Protein AF-A0A432EMH4-F1 (afdb_monomer_lite)

Foldseek 3Di:
DQWDWDQDPNWIWIKDWDDDPPDPDIDIWIWGQAFPPPGQGQNCFDDDDQWRAGNPPRFTARRRQQAGPPDRVGGTDIDDDDDVVVVVVVVVVVVVVVVVLCVLCVVLVHPDSVPDDPVSVDD

pLDDT: mean 93.36, std 5.55, range [63.69, 98.25]

Secondary structure (DSSP, 8-state):
---EEEEETTEEEEEEEEEPTT-SSEEEEEEESB-TTTT-BSTT-EEETTEEE-TTT--EEETTT-B-SS-TTSBPPEE---HHHHHHHHHHHHHHHHHHHHHHHHHTT-SSGGG--GGGG--

Structure (mmCIF, N/CA/C/O backbone):
data_AF-A0A432EMH4-F1
#
_entry.id   AF-A0A432EMH4-F1
#
loop_
_atom_site.group_PDB
_atom_site.id
_atom_site.type_symbol
_atom_site.label_atom_id
_atom_site.label_alt_id
_atom_site.label_comp_id
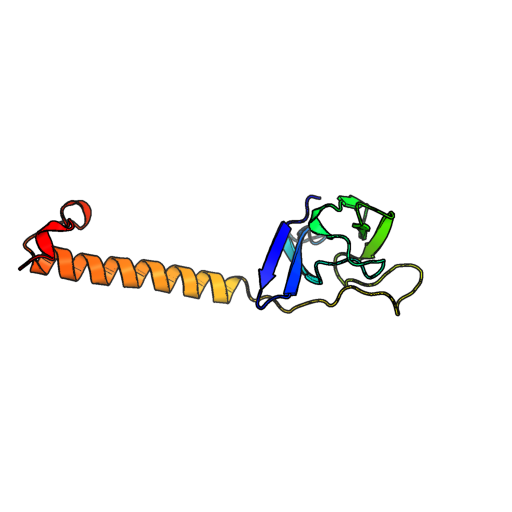_atom_site.label_asym_id
_atom_site.label_entity_id
_atom_site.label_seq_id
_atom_site.pdbx_PDB_ins_code
_atom_site.Cartn_x
_atom_site.Cartn_y
_atom_site.Cartn_z
_atom_site.occupancy
_atom_site.B_iso_or_equiv
_atom_site.auth_seq_id
_atom_site.auth_comp_id
_atom_site.auth_asym_id
_atom_site.auth_atom_id
_atom_site.pdbx_PDB_model_num
ATOM 1 N N . MET A 1 1 ? 17.281 -2.354 0.789 1.00 83.56 1 MET A N 1
ATOM 2 C CA . MET A 1 1 ? 15.891 -1.905 1.051 1.00 83.56 1 MET A CA 1
ATOM 3 C C . MET A 1 1 ? 14.950 -3.081 0.799 1.00 83.56 1 MET A C 1
ATOM 5 O O . MET A 1 1 ? 15.191 -3.797 -0.165 1.00 83.56 1 MET A O 1
ATOM 9 N N . LYS A 1 2 ? 13.943 -3.316 1.658 1.00 84.81 2 LYS A N 1
ATOM 10 C CA . LYS A 1 2 ? 12.968 -4.415 1.513 1.00 84.81 2 LYS A CA 1
ATOM 11 C C . LYS A 1 2 ? 11.616 -3.853 1.038 1.00 84.81 2 LYS A C 1
ATOM 13 O O . LYS A 1 2 ? 11.075 -3.010 1.754 1.00 84.81 2 LYS A O 1
ATOM 18 N N . PRO A 1 3 ? 11.086 -4.255 -0.130 1.00 94.06 3 PRO A N 1
ATOM 19 C CA . PRO A 1 3 ? 9.766 -3.818 -0.575 1.00 94.06 3 PRO A CA 1
ATOM 20 C C . PRO A 1 3 ? 8.647 -4.503 0.226 1.00 94.06 3 PRO A C 1
ATOM 22 O O . PRO A 1 3 ? 8.847 -5.572 0.803 1.00 94.06 3 PRO A O 1
ATOM 25 N N . ALA A 1 4 ? 7.470 -3.882 0.268 1.00 95.69 4 ALA A N 1
ATOM 26 C CA . ALA A 1 4 ? 6.261 -4.461 0.857 1.00 95.69 4 ALA A CA 1
ATOM 27 C C . ALA A 1 4 ? 5.148 -4.554 -0.192 1.00 95.69 4 ALA A C 1
ATOM 29 O O . ALA A 1 4 ? 5.076 -3.706 -1.079 1.00 95.69 4 ALA A O 1
ATOM 30 N N . CYS A 1 5 ? 4.272 -5.550 -0.081 1.00 95.62 5 CYS A N 1
ATOM 31 C CA . CYS A 1 5 ? 3.146 -5.736 -0.992 1.00 95.62 5 CYS A CA 1
ATOM 32 C C . CYS A 1 5 ? 1.810 -5.290 -0.393 1.00 95.62 5 CYS A C 1
ATOM 34 O O . CYS A 1 5 ? 1.613 -5.278 0.824 1.00 95.62 5 CYS A O 1
ATOM 36 N N . ALA A 1 6 ? 0.882 -4.939 -1.280 1.00 97.00 6 ALA A N 1
ATOM 37 C CA . ALA A 1 6 ? -0.534 -4.796 -0.975 1.00 97.00 6 ALA A CA 1
ATOM 38 C C . ALA A 1 6 ? -1.366 -5.162 -2.210 1.00 97.00 6 ALA A C 1
ATOM 40 O O . ALA A 1 6 ? -0.995 -4.805 -3.325 1.00 97.00 6 ALA A O 1
ATOM 41 N N . LEU A 1 7 ? -2.507 -5.822 -2.005 1.00 97.50 7 LEU A N 1
ATOM 42 C CA . LEU A 1 7 ? -3.505 -6.068 -3.046 1.00 97.50 7 LEU A CA 1
ATOM 43 C C . LEU A 1 7 ? -4.687 -5.127 -2.815 1.00 97.50 7 LEU A C 1
ATOM 45 O O . LEU A 1 7 ? -5.344 -5.199 -1.775 1.00 97.50 7 LEU A O 1
ATOM 49 N N . VAL A 1 8 ? -4.955 -4.233 -3.766 1.00 96.62 8 VAL A N 1
ATOM 50 C CA . VAL A 1 8 ? -6.042 -3.251 -3.664 1.00 96.62 8 VAL A CA 1
ATOM 51 C C . VAL A 1 8 ? -6.882 -3.315 -4.927 1.00 96.62 8 VAL A C 1
ATOM 53 O O . VAL A 1 8 ? -6.384 -3.019 -6.005 1.00 96.62 8 VAL A O 1
ATOM 56 N N . ALA A 1 9 ? -8.159 -3.683 -4.790 1.00 96.31 9 ALA A N 1
ATOM 57 C CA . ALA A 1 9 ? -9.090 -3.802 -5.918 1.00 96.31 9 ALA A CA 1
ATOM 58 C C . ALA A 1 9 ? -8.518 -4.633 -7.090 1.00 96.31 9 ALA A C 1
ATOM 60 O O . ALA A 1 9 ? -8.576 -4.207 -8.238 1.00 96.31 9 ALA A O 1
ATOM 61 N N . ASP A 1 10 ? -7.943 -5.799 -6.770 1.00 96.19 10 ASP A N 1
ATOM 62 C CA . ASP A 1 10 ? -7.292 -6.721 -7.720 1.00 96.19 10 ASP A CA 1
ATOM 63 C C . ASP A 1 10 ? -6.037 -6.157 -8.425 1.00 96.19 10 ASP A C 1
ATOM 65 O O . ASP A 1 10 ? -5.556 -6.688 -9.422 1.00 96.19 10 ASP A O 1
ATOM 69 N N . VAL A 1 11 ? -5.471 -5.070 -7.892 1.00 96.94 11 VAL A N 1
ATOM 70 C CA . VAL A 1 11 ? -4.204 -4.493 -8.346 1.00 96.94 11 VAL A CA 1
ATOM 71 C C . VAL A 1 11 ? -3.124 -4.769 -7.310 1.00 96.94 11 VAL A C 1
ATOM 73 O O . VAL A 1 11 ? -3.202 -4.296 -6.173 1.00 96.94 11 VAL A O 1
ATOM 76 N N . ASP A 1 12 ? -2.095 -5.510 -7.716 1.00 98.06 12 ASP A N 1
ATOM 77 C CA . ASP A 1 12 ? -0.878 -5.660 -6.924 1.00 98.06 12 ASP A CA 1
ATOM 78 C C . ASP A 1 12 ? -0.127 -4.328 -6.864 1.00 98.06 12 ASP A C 1
ATOM 80 O O . ASP A 1 12 ? 0.121 -3.681 -7.888 1.00 98.06 12 ASP A O 1
ATOM 84 N N . LEU A 1 13 ? 0.283 -3.941 -5.662 1.00 98.12 13 LEU A N 1
ATOM 85 C CA . LEU A 1 13 ? 1.089 -2.763 -5.380 1.00 98.12 13 LEU A CA 1
ATOM 86 C C . LEU A 1 13 ? 2.388 -3.182 -4.699 1.00 98.12 13 LEU A C 1
ATOM 88 O O . LEU A 1 13 ? 2.391 -4.053 -3.829 1.00 98.12 13 LEU A O 1
ATOM 92 N N . VAL A 1 14 ? 3.478 -2.506 -5.051 1.00 98.06 14 VAL A N 1
ATOM 93 C CA . VAL A 1 14 ? 4.740 -2.560 -4.313 1.00 98.06 14 VAL A CA 1
ATOM 94 C C . VAL A 1 14 ? 4.993 -1.210 -3.650 1.00 98.06 14 VAL A C 1
ATOM 96 O O . VAL A 1 14 ? 4.947 -0.152 -4.282 1.00 98.06 14 VAL A O 1
ATOM 99 N N . ILE A 1 15 ? 5.223 -1.252 -2.344 1.00 97.44 15 ILE A N 1
ATOM 100 C CA . ILE A 1 15 ? 5.419 -0.100 -1.474 1.00 97.44 15 ILE A CA 1
ATOM 101 C C . ILE A 1 15 ? 6.893 -0.041 -1.103 1.00 97.44 15 ILE A C 1
ATOM 103 O O . ILE A 1 15 ? 7.480 -1.018 -0.630 1.00 97.44 15 ILE A O 1
ATOM 107 N N . ILE A 1 16 ? 7.485 1.130 -1.308 1.00 96.00 16 ILE A N 1
ATOM 108 C CA . ILE A 1 16 ? 8.901 1.379 -1.083 1.00 96.00 16 ILE A CA 1
ATOM 109 C C . ILE A 1 16 ? 9.073 2.565 -0.154 1.00 96.00 16 ILE A C 1
ATOM 111 O O . ILE A 1 16 ? 8.644 3.673 -0.464 1.00 96.00 16 ILE A O 1
ATOM 115 N N . ARG A 1 17 ? 9.746 2.312 0.966 1.00 93.69 17 ARG A N 1
ATOM 116 C CA . ARG A 1 17 ? 10.207 3.314 1.924 1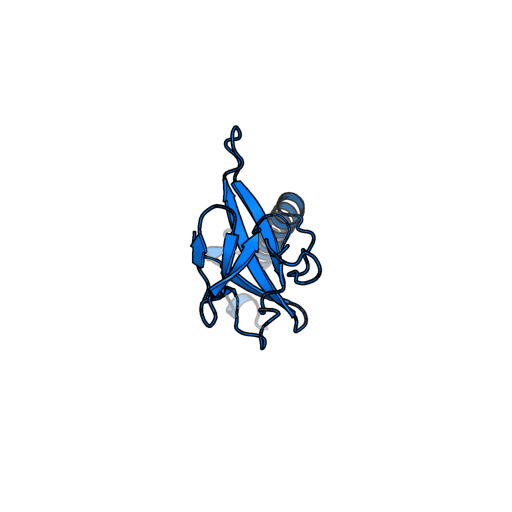.00 93.69 17 ARG A CA 1
ATOM 117 C C . ARG A 1 17 ? 11.657 3.673 1.628 1.00 93.69 17 ARG A C 1
ATOM 119 O O . ARG A 1 17 ? 12.481 2.774 1.445 1.00 93.69 17 ARG A O 1
ATOM 126 N N . TRP A 1 18 ? 11.964 4.963 1.557 1.00 91.94 18 TRP A N 1
ATOM 127 C CA . TRP A 1 18 ? 13.305 5.440 1.231 1.00 91.94 18 TRP A CA 1
ATOM 128 C C . TRP A 1 18 ? 13.625 6.776 1.917 1.00 91.94 18 TRP A C 1
ATOM 130 O O . TRP A 1 18 ? 12.745 7.625 2.060 1.00 91.94 18 TRP A O 1
ATOM 140 N N . PRO A 1 19 ? 14.883 6.997 2.336 1.00 88.25 19 PRO A N 1
ATOM 141 C CA . PRO A 1 19 ? 15.286 8.247 2.966 1.00 88.25 19 PRO A CA 1
ATOM 142 C C . PRO A 1 19 ? 15.420 9.355 1.919 1.00 88.25 19 PRO A C 1
ATOM 144 O O . PRO A 1 19 ? 16.077 9.176 0.889 1.00 88.25 19 PRO A O 1
ATOM 147 N N . ARG A 1 20 ? 14.858 10.537 2.182 1.00 82.38 20 ARG A N 1
ATOM 148 C CA . ARG A 1 20 ? 15.098 11.703 1.328 1.00 82.38 20 ARG A CA 1
ATOM 149 C C . ARG A 1 20 ? 16.370 12.418 1.760 1.00 82.38 20 ARG A C 1
ATOM 151 O O . ARG A 1 20 ? 16.504 12.859 2.893 1.00 82.38 20 ARG A O 1
ATOM 158 N N . LYS A 1 21 ? 17.325 12.549 0.836 1.00 78.25 21 LYS A N 1
ATOM 159 C CA . LYS A 1 21 ? 18.623 13.177 1.115 1.00 78.25 21 LYS A CA 1
ATOM 160 C C . LYS A 1 21 ? 18.433 14.603 1.655 1.00 78.25 21 LYS A C 1
ATOM 162 O O . LYS A 1 21 ? 17.832 15.436 0.980 1.00 78.25 21 LYS A O 1
ATOM 167 N N . GLY A 1 22 ? 18.984 14.868 2.840 1.00 78.69 22 GLY A N 1
ATOM 168 C CA . GLY A 1 22 ? 18.905 16.174 3.504 1.00 78.69 22 GLY A CA 1
ATOM 169 C C . GLY A 1 22 ? 17.603 16.431 4.270 1.00 78.69 22 GLY A C 1
ATOM 170 O O . GLY A 1 22 ? 17.328 17.582 4.594 1.00 78.69 22 GLY A O 1
ATOM 171 N N . GLN A 1 23 ? 16.800 15.396 4.530 1.00 74.56 23 GLN A N 1
ATOM 172 C CA . GLN A 1 23 ? 15.610 15.461 5.377 1.00 74.56 23 GLN A CA 1
ATOM 173 C C . GLN A 1 23 ? 15.589 14.262 6.331 1.00 74.56 23 GLN A C 1
ATOM 175 O O . GLN A 1 23 ? 15.986 13.164 5.944 1.00 74.56 23 GLN A O 1
ATOM 180 N N . ASP A 1 24 ? 15.099 14.473 7.552 1.00 77.31 24 ASP A N 1
ATOM 181 C CA . ASP A 1 24 ? 14.932 13.402 8.548 1.00 77.31 24 ASP A CA 1
ATOM 182 C C . ASP A 1 24 ? 13.698 12.523 8.261 1.00 77.31 24 ASP A C 1
ATOM 184 O O . ASP A 1 24 ? 13.525 11.460 8.853 1.00 77.31 24 ASP A O 1
ATOM 188 N N . GLU A 1 25 ? 12.837 12.950 7.332 1.00 79.81 25 GLU A N 1
ATOM 189 C CA . GLU A 1 25 ? 11.590 12.267 7.001 1.00 79.81 25 GLU A CA 1
ATOM 190 C C . GLU A 1 25 ? 11.769 11.205 5.906 1.00 79.81 25 GLU A C 1
ATOM 192 O O . GLU A 1 25 ? 12.301 11.449 4.815 1.00 79.81 25 GLU A O 1
ATOM 197 N N . GLU A 1 26 ? 11.252 10.010 6.188 1.00 86.44 26 GLU A N 1
ATOM 198 C CA . GLU A 1 26 ? 11.155 8.910 5.234 1.00 86.44 26 GLU A CA 1
ATOM 199 C C . GLU A 1 26 ? 10.077 9.198 4.178 1.00 86.44 26 GLU A C 1
ATOM 201 O O . GLU A 1 26 ? 8.969 9.633 4.487 1.00 86.44 26 GLU A O 1
ATOM 206 N N . GLN A 1 27 ? 10.388 8.930 2.911 1.00 91.38 27 GLN A N 1
ATOM 207 C CA . GLN A 1 27 ? 9.448 9.034 1.800 1.00 91.38 27 GLN A CA 1
ATOM 208 C C . GLN A 1 27 ? 8.903 7.662 1.423 1.00 91.38 27 GLN A C 1
ATOM 210 O O . GLN A 1 27 ? 9.568 6.635 1.579 1.00 91.38 27 GLN A O 1
ATOM 215 N N . VAL A 1 28 ? 7.691 7.657 0.868 1.00 94.81 28 VAL A N 1
ATOM 216 C CA . VAL A 1 28 ? 7.024 6.437 0.412 1.00 94.81 28 VAL A CA 1
ATOM 217 C C . VAL A 1 28 ? 6.644 6.560 -1.058 1.00 94.81 28 VAL A C 1
ATOM 219 O O . VAL A 1 28 ? 6.008 7.525 -1.486 1.00 94.81 28 VAL A O 1
ATOM 222 N N . SER A 1 29 ? 7.010 5.548 -1.834 1.00 96.31 29 SER A N 1
ATOM 223 C CA . SER A 1 29 ? 6.509 5.325 -3.186 1.00 96.31 29 SER A CA 1
ATOM 224 C C . SER A 1 29 ? 5.570 4.129 -3.194 1.00 96.31 29 SER A C 1
ATOM 226 O O . SER A 1 29 ? 5.868 3.099 -2.594 1.00 96.31 29 SER A O 1
ATOM 228 N N . VAL A 1 30 ? 4.459 4.254 -3.915 1.00 97.81 30 VAL A N 1
ATOM 229 C CA . VAL A 1 30 ? 3.552 3.144 -4.219 1.00 97.81 30 VAL A CA 1
ATOM 230 C C . VAL A 1 30 ? 3.564 2.961 -5.726 1.00 97.81 30 VAL A C 1
ATOM 232 O O . VAL A 1 30 ? 3.221 3.888 -6.463 1.00 97.81 30 VAL A O 1
ATOM 235 N N . LEU A 1 31 ? 4.006 1.796 -6.182 1.00 98.00 31 LEU A N 1
ATOM 236 C CA . LEU A 1 31 ? 4.151 1.461 -7.594 1.00 98.00 31 LEU A CA 1
ATOM 237 C C . LEU A 1 31 ? 3.314 0.224 -7.931 1.00 98.00 31 LEU A C 1
ATOM 239 O O . LEU A 1 31 ? 2.937 -0.538 -7.043 1.00 98.00 31 LEU A O 1
ATOM 243 N N . PHE A 1 32 ? 3.050 0.001 -9.215 1.00 97.81 32 PHE A N 1
ATOM 244 C CA . PHE A 1 32 ? 2.455 -1.246 -9.689 1.00 97.81 32 PHE A CA 1
ATOM 245 C C . PHE A 1 32 ? 3.349 -2.431 -9.307 1.00 97.81 32 PHE A C 1
ATOM 247 O O . PHE A 1 32 ? 4.551 -2.427 -9.573 1.00 97.81 32 PHE A O 1
ATOM 254 N N . GLY A 1 33 ? 2.757 -3.427 -8.654 1.00 97.50 33 GLY A N 1
ATOM 255 C CA . GLY A 1 33 ? 3.456 -4.507 -7.962 1.00 97.50 33 GLY A CA 1
ATOM 256 C C . GLY A 1 33 ? 3.924 -5.646 -8.858 1.00 97.50 33 GLY A C 1
ATOM 257 O O . GLY A 1 33 ? 4.550 -6.576 -8.361 1.00 97.50 33 GLY A O 1
ATOM 258 N N . ARG A 1 34 ? 3.660 -5.589 -10.168 1.00 96.44 34 ARG A N 1
ATOM 259 C CA . ARG A 1 34 ? 4.096 -6.610 -11.126 1.00 96.44 34 ARG A CA 1
ATOM 260 C C . ARG A 1 34 ? 5.079 -6.055 -12.142 1.00 96.44 34 ARG A C 1
ATOM 262 O O . ARG A 1 34 ? 4.876 -4.993 -12.726 1.00 96.44 34 ARG A O 1
ATOM 269 N N . CYS A 1 35 ? 6.135 -6.818 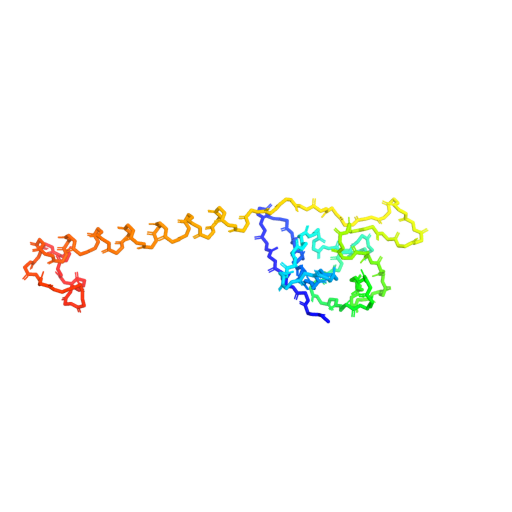-12.393 1.00 94.88 35 CYS A N 1
ATOM 270 C CA . CYS A 1 35 ? 7.132 -6.501 -13.399 1.00 94.88 35 CYS A CA 1
ATOM 271 C C . CYS A 1 35 ? 6.495 -6.457 -14.793 1.00 94.88 35 CYS A C 1
ATOM 273 O O . CYS A 1 35 ? 5.780 -7.383 -15.183 1.00 94.88 35 CYS A O 1
ATOM 275 N N . GLN A 1 36 ? 6.854 -5.457 -15.603 1.00 91.31 36 GLN A N 1
ATOM 276 C CA . GLN A 1 36 ? 6.435 -5.395 -17.013 1.00 91.31 36 GLN A CA 1
ATOM 277 C C . GLN A 1 36 ? 7.006 -6.557 -17.849 1.00 91.31 36 GLN A C 1
ATOM 279 O O . GLN A 1 36 ? 6.570 -6.817 -18.967 1.00 91.31 36 GLN A O 1
ATOM 284 N N . HIS A 1 37 ? 7.970 -7.302 -17.304 1.00 84.69 37 HIS A N 1
ATOM 285 C CA . HIS A 1 37 ? 8.501 -8.520 -17.894 1.00 84.69 37 HIS A CA 1
ATOM 286 C C . HIS A 1 37 ? 7.851 -9.763 -17.269 1.00 84.69 37 HIS A C 1
ATOM 288 O O . HIS A 1 37 ? 8.388 -10.360 -16.336 1.00 84.69 37 HIS A O 1
ATOM 294 N N . ARG A 1 38 ? 6.695 -10.162 -17.816 1.00 89.25 38 ARG A N 1
ATOM 295 C CA . ARG A 1 38 ? 5.942 -11.386 -17.456 1.00 89.25 38 ARG A CA 1
ATOM 296 C C . ARG A 1 38 ? 5.303 -11.404 -16.062 1.00 89.25 38 ARG A C 1
ATOM 298 O O . ARG A 1 38 ? 4.941 -12.469 -15.577 1.00 89.25 38 ARG A O 1
ATOM 305 N N . GLY A 1 39 ? 5.125 -10.246 -15.433 1.00 92.94 39 GLY A N 1
ATOM 306 C CA . GLY A 1 39 ? 4.237 -10.118 -14.279 1.00 92.94 39 GLY A CA 1
ATOM 307 C C . GLY A 1 39 ? 4.754 -10.714 -12.968 1.00 92.94 39 GLY A C 1
ATOM 308 O O . GLY A 1 39 ? 3.945 -10.948 -12.068 1.00 92.94 39 GLY A O 1
ATOM 309 N N . ALA A 1 40 ? 6.066 -10.957 -12.853 1.00 94.75 40 ALA A N 1
ATOM 310 C CA . ALA A 1 40 ? 6.695 -11.348 -11.590 1.00 94.75 40 ALA A CA 1
ATOM 311 C C . ALA A 1 40 ? 6.386 -10.314 -10.500 1.00 94.75 40 ALA A C 1
ATOM 313 O O . ALA A 1 40 ? 6.366 -9.114 -10.792 1.00 94.75 40 ALA A O 1
ATOM 314 N N . LEU A 1 41 ? 6.150 -10.769 -9.272 1.00 95.50 41 LEU A N 1
ATOM 315 C CA . LEU A 1 41 ? 5.890 -9.863 -8.165 1.00 95.50 41 LEU A CA 1
ATOM 316 C C . LEU A 1 41 ? 7.160 -9.062 -7.843 1.00 95.50 41 LEU A C 1
ATOM 318 O O . LEU A 1 41 ? 8.277 -9.580 -7.853 1.00 95.50 41 LEU A O 1
ATOM 322 N N . MET A 1 42 ? 6.995 -7.758 -7.649 1.00 96.44 42 MET A N 1
ATOM 323 C CA . MET A 1 42 ? 8.098 -6.838 -7.374 1.00 96.44 42 MET A CA 1
ATOM 324 C C . MET A 1 42 ? 8.443 -6.767 -5.881 1.00 96.44 42 MET A C 1
ATOM 326 O O . MET A 1 42 ? 9.480 -6.203 -5.536 1.00 96.44 42 MET A O 1
ATOM 330 N N . ASP A 1 43 ? 7.611 -7.333 -5.003 1.00 95.75 43 ASP A N 1
ATOM 331 C CA . ASP A 1 43 ? 7.911 -7.487 -3.575 1.00 95.75 43 ASP A CA 1
ATOM 332 C C . ASP A 1 43 ? 8.963 -8.572 -3.297 1.00 95.75 43 ASP A C 1
ATOM 334 O O . ASP A 1 43 ? 9.752 -8.414 -2.368 1.00 95.75 43 ASP A O 1
ATOM 338 N N . ASP A 1 44 ? 9.066 -9.572 -4.177 1.00 94.12 44 ASP A N 1
ATOM 339 C CA . ASP A 1 44 ? 10.177 -10.536 -4.257 1.00 94.12 44 ASP A CA 1
ATOM 340 C C . ASP A 1 44 ? 11.491 -9.908 -4.771 1.00 94.12 44 ASP A C 1
ATOM 342 O O . ASP A 1 44 ? 12.534 -10.563 -4.862 1.00 94.12 44 ASP A O 1
ATOM 346 N N . GLY A 1 45 ? 11.448 -8.638 -5.175 1.00 94.00 45 GLY A N 1
ATOM 347 C CA . GLY A 1 45 ? 12.602 -7.881 -5.630 1.00 94.00 45 GLY A CA 1
ATOM 348 C C . GLY A 1 45 ? 13.518 -7.397 -4.505 1.00 94.00 45 GLY A C 1
ATOM 349 O O . GLY A 1 45 ? 13.306 -7.630 -3.316 1.00 94.00 45 GLY A O 1
ATOM 350 N N . HIS A 1 46 ? 14.549 -6.651 -4.887 1.00 95.19 46 HIS A N 1
ATOM 351 C CA . HIS A 1 46 ? 15.437 -5.974 -3.942 1.00 95.19 46 HIS A CA 1
ATOM 352 C C . HIS A 1 46 ? 15.785 -4.569 -4.429 1.00 95.19 46 HIS A C 1
ATOM 354 O O . HIS A 1 46 ? 15.663 -4.263 -5.611 1.00 95.19 46 HIS A O 1
ATOM 360 N N . GLY A 1 47 ? 16.197 -3.695 -3.513 1.00 94.38 47 GLY A N 1
ATOM 361 C CA . GLY A 1 47 ? 16.714 -2.376 -3.882 1.00 94.38 47 GLY A CA 1
ATOM 362 C C . GLY A 1 47 ? 18.209 -2.414 -4.206 1.00 94.38 47 GLY A C 1
ATOM 363 O O . GLY A 1 47 ? 18.967 -2.986 -3.423 1.00 94.38 47 GLY A O 1
ATOM 364 N N . ASP A 1 48 ? 18.615 -1.751 -5.288 1.00 93.69 48 ASP A N 1
ATOM 365 C CA . ASP A 1 48 ? 20.008 -1.480 -5.663 1.00 93.69 48 ASP A CA 1
ATOM 366 C C . ASP A 1 48 ? 20.161 -0.008 -6.082 1.00 93.69 48 ASP A C 1
ATOM 368 O O . ASP A 1 48 ? 19.546 0.450 -7.048 1.00 93.69 48 ASP A O 1
ATOM 372 N N . GLY A 1 49 ? 20.943 0.763 -5.322 1.00 92.25 49 GLY A N 1
ATOM 373 C CA . GLY A 1 49 ? 21.054 2.212 -5.500 1.00 92.25 49 GLY A CA 1
ATOM 374 C C . GLY A 1 49 ? 19.690 2.911 -5.438 1.00 92.25 49 GLY A C 1
ATOM 375 O O . GLY A 1 49 ? 18.988 2.812 -4.432 1.00 92.25 49 GLY A O 1
ATOM 376 N N . ASP A 1 50 ? 19.327 3.605 -6.522 1.00 93.06 50 ASP A N 1
ATOM 377 C CA . ASP A 1 50 ? 18.033 4.286 -6.693 1.00 93.06 50 ASP A CA 1
ATOM 378 C C . ASP A 1 50 ? 16.940 3.396 -7.332 1.00 93.06 50 ASP A C 1
ATOM 380 O O . ASP A 1 50 ? 15.823 3.849 -7.595 1.00 93.06 50 ASP A O 1
ATOM 384 N N . ASN A 1 51 ? 17.231 2.109 -7.545 1.00 95.50 51 ASN A N 1
ATOM 385 C CA . ASN A 1 51 ? 16.374 1.191 -8.285 1.00 95.50 51 ASN A CA 1
ATOM 386 C C . ASN A 1 51 ? 15.757 0.099 -7.406 1.00 95.50 51 ASN A C 1
ATOM 388 O O . ASN A 1 51 ? 16.375 -0.427 -6.484 1.00 95.50 51 ASN A O 1
ATOM 392 N N . LEU A 1 52 ? 14.535 -0.287 -7.756 1.00 96.25 52 LEU A N 1
ATOM 393 C CA . LEU A 1 52 ? 13.901 -1.552 -7.426 1.00 96.25 52 LEU A CA 1
ATOM 394 C C . LEU A 1 52 ? 14.198 -2.562 -8.540 1.00 96.25 52 LEU A C 1
ATOM 396 O O . LEU A 1 52 ? 13.862 -2.337 -9.705 1.00 96.25 52 LEU A O 1
ATOM 400 N N . ILE A 1 53 ? 14.787 -3.689 -8.168 1.00 95.88 53 ILE A N 1
ATOM 401 C CA . ILE A 1 53 ? 15.200 -4.758 -9.068 1.00 95.88 53 ILE A CA 1
ATOM 402 C C . ILE A 1 53 ? 14.236 -5.935 -8.948 1.00 95.88 53 ILE A C 1
ATOM 404 O O . ILE A 1 53 ? 13.996 -6.450 -7.858 1.00 95.88 53 ILE A O 1
ATOM 408 N N . CYS A 1 54 ? 13.693 -6.387 -10.078 1.00 95.19 54 CYS A N 1
ATOM 409 C CA . CYS A 1 54 ? 12.844 -7.577 -10.141 1.00 95.19 54 CYS A CA 1
ATOM 410 C C . CYS A 1 54 ? 13.635 -8.838 -9.756 1.00 95.19 54 CYS A C 1
ATOM 412 O O . CYS A 1 54 ? 14.647 -9.142 -10.391 1.00 95.19 54 CYS A O 1
ATOM 414 N N . GLY A 1 55 ? 13.123 -9.617 -8.798 1.00 92.62 55 GLY A N 1
ATOM 415 C CA . GLY A 1 55 ? 13.785 -10.821 -8.279 1.00 92.62 55 GLY A CA 1
ATOM 416 C C . GLY A 1 55 ? 13.935 -11.980 -9.274 1.00 92.62 55 GLY A C 1
ATOM 417 O O . GLY A 1 55 ? 14.730 -12.881 -9.033 1.00 92.62 55 GLY A O 1
ATOM 418 N N . LEU A 1 56 ? 13.217 -11.962 -10.406 1.00 93.25 56 LEU A N 1
ATOM 419 C CA . LEU A 1 56 ? 13.247 -13.054 -11.390 1.00 93.25 56 LEU A CA 1
ATOM 420 C C . LEU A 1 56 ? 14.174 -12.788 -12.587 1.00 93.25 56 LEU A C 1
ATOM 422 O O . LEU A 1 56 ? 14.884 -13.682 -13.033 1.00 93.25 56 LEU A O 1
ATOM 426 N N . HIS A 1 57 ? 14.148 -11.572 -13.140 1.00 89.31 57 HIS A N 1
ATOM 427 C CA . HIS A 1 57 ? 14.837 -11.243 -14.400 1.00 89.31 57 HIS A CA 1
ATOM 428 C C . HIS A 1 57 ? 15.749 -10.013 -14.305 1.00 89.31 57 HIS A C 1
ATOM 430 O O . HIS A 1 57 ? 16.208 -9.516 -15.333 1.00 89.31 57 HIS A O 1
ATOM 436 N N . ASN A 1 58 ? 15.967 -9.485 -13.096 1.00 91.75 58 ASN A N 1
ATOM 437 C CA . ASN A 1 58 ? 16.890 -8.382 -12.825 1.00 91.75 58 ASN A CA 1
ATOM 438 C C . ASN A 1 58 ? 16.585 -7.070 -13.585 1.00 91.75 58 ASN A C 1
ATOM 440 O O . ASN A 1 58 ? 17.477 -6.268 -13.849 1.00 91.75 58 ASN A O 1
ATOM 444 N N . ARG A 1 59 ? 15.316 -6.859 -13.968 1.00 92.38 59 ARG A N 1
ATOM 445 C CA . ARG A 1 59 ? 14.816 -5.594 -14.537 1.00 92.38 59 ARG A CA 1
ATOM 446 C C . ARG A 1 59 ? 14.837 -4.511 -13.457 1.00 92.38 59 ARG A C 1
ATOM 448 O O . ARG A 1 59 ? 14.321 -4.737 -12.366 1.00 92.38 59 ARG A O 1
ATOM 455 N N . ASP A 1 60 ? 15.377 -3.353 -13.806 1.00 94.94 60 ASP A N 1
ATOM 456 C CA . ASP A 1 60 ? 15.526 -2.173 -12.962 1.00 94.94 60 ASP A CA 1
ATOM 457 C C . ASP A 1 60 ? 14.391 -1.157 -13.165 1.00 94.94 60 ASP A C 1
ATOM 459 O O . ASP A 1 60 ? 13.995 -0.875 -14.299 1.00 94.94 60 ASP A O 1
ATOM 463 N N . TYR A 1 61 ? 13.891 -0.588 -12.070 1.00 96.38 61 TYR A N 1
ATOM 464 C CA . TYR A 1 61 ? 12.947 0.532 -12.071 1.00 96.38 61 TYR A CA 1
ATOM 465 C C . TYR A 1 61 ? 13.330 1.524 -10.977 1.00 96.38 61 TYR A C 1
ATOM 467 O O . TYR A 1 61 ? 13.438 1.127 -9.823 1.00 96.38 61 TYR A O 1
ATOM 475 N N . ASP A 1 62 ? 13.471 2.806 -11.296 1.00 96.50 62 ASP A N 1
ATOM 476 C CA . ASP A 1 62 ? 13.714 3.843 -10.290 1.00 96.50 62 ASP A CA 1
ATOM 477 C C . ASP A 1 62 ? 12.575 3.834 -9.251 1.00 96.50 62 ASP A C 1
ATOM 479 O O . ASP A 1 62 ? 11.398 3.948 -9.605 1.00 96.50 62 ASP A O 1
ATOM 483 N N . TYR A 1 63 ? 12.885 3.680 -7.959 1.00 95.25 63 TYR A N 1
ATOM 484 C CA . TYR A 1 63 ? 11.838 3.499 -6.943 1.00 95.25 63 TYR A CA 1
ATOM 485 C C . TYR A 1 63 ? 11.038 4.779 -6.661 1.00 95.25 63 TYR A C 1
ATOM 487 O O . TYR A 1 63 ? 10.006 4.733 -5.988 1.00 95.25 63 TYR A O 1
ATOM 495 N N . ARG A 1 64 ? 11.492 5.946 -7.130 1.00 94.56 64 ARG A N 1
ATOM 496 C CA . ARG A 1 64 ? 10.813 7.235 -6.919 1.00 94.56 64 ARG A CA 1
ATOM 497 C C . ARG A 1 64 ? 9.742 7.461 -7.981 1.00 94.56 64 ARG A C 1
ATOM 499 O O . ARG A 1 64 ? 8.659 7.962 -7.675 1.00 94.56 64 ARG A O 1
ATOM 506 N N . THR A 1 65 ? 10.047 7.075 -9.215 1.00 95.44 65 THR A N 1
ATOM 507 C CA . THR A 1 65 ? 9.280 7.394 -10.424 1.00 95.44 65 THR A CA 1
ATOM 508 C C . THR A 1 65 ? 8.639 6.173 -11.082 1.00 95.44 65 THR A C 1
ATOM 510 O O . THR A 1 65 ? 7.677 6.329 -11.832 1.00 95.44 65 THR A O 1
ATOM 513 N N . GLY A 1 66 ? 9.155 4.972 -10.813 1.00 96.62 66 GLY A N 1
ATOM 514 C CA . GLY A 1 66 ? 8.785 3.722 -11.474 1.00 96.62 66 GLY A CA 1
ATOM 515 C C . GLY A 1 66 ? 9.376 3.561 -12.877 1.00 96.62 66 GLY A C 1
ATOM 516 O O . GLY A 1 66 ? 9.010 2.619 -13.575 1.00 96.62 66 GLY A O 1
ATOM 517 N N . VAL A 1 67 ? 10.248 4.470 -13.325 1.00 96.62 67 VAL A N 1
ATOM 518 C CA . VAL A 1 67 ? 10.776 4.497 -14.697 1.00 96.62 67 VAL A CA 1
ATOM 519 C C . VAL A 1 67 ? 12.006 3.609 -14.823 1.00 96.62 67 VAL A C 1
ATOM 521 O O . VAL A 1 67 ? 12.892 3.641 -13.976 1.00 96.62 67 VAL A O 1
ATOM 524 N N . ARG A 1 68 ? 12.085 2.831 -15.903 1.00 94.19 68 ARG A N 1
ATOM 525 C CA . ARG A 1 68 ? 13.263 2.021 -16.212 1.00 94.19 68 ARG A CA 1
ATOM 526 C C . ARG A 1 68 ? 14.401 2.857 -16.809 1.00 94.19 68 ARG A C 1
ATOM 528 O O . ARG A 1 68 ? 14.153 3.689 -17.682 1.00 94.19 68 ARG A O 1
ATOM 535 N N . SER A 1 69 ? 15.650 2.574 -16.424 1.00 88.31 69 SER A N 1
ATOM 536 C CA . SER A 1 69 ? 16.820 3.396 -16.792 1.00 88.31 69 SER A CA 1
ATOM 537 C C . SER A 1 69 ? 17.078 3.473 -18.300 1.00 88.31 69 SER A C 1
ATOM 539 O O . SER A 1 69 ? 17.433 4.526 -18.823 1.00 88.31 69 SER A O 1
ATOM 541 N N . TYR A 1 70 ? 16.893 2.361 -19.017 1.00 85.25 70 TYR A N 1
ATOM 542 C CA . TYR A 1 70 ? 17.264 2.244 -20.436 1.00 85.25 70 TYR A CA 1
ATOM 543 C C . TYR A 1 70 ? 16.092 2.394 -21.409 1.00 85.25 70 TYR A C 1
ATOM 545 O O . TYR A 1 70 ? 16.300 2.480 -22.616 1.00 85.25 70 TYR A O 1
ATOM 553 N N . ASN A 1 71 ? 14.858 2.377 -20.907 1.00 87.44 71 ASN A N 1
ATOM 554 C CA . ASN A 1 71 ? 13.664 2.472 -21.737 1.00 87.44 71 ASN A CA 1
ATOM 555 C C . ASN A 1 71 ? 12.526 3.121 -20.939 1.00 87.44 71 ASN A C 1
ATOM 557 O O . ASN A 1 71 ? 11.772 2.409 -20.276 1.00 87.44 71 ASN A O 1
ATOM 561 N N . PRO A 1 72 ? 12.354 4.451 -21.014 1.00 87.81 72 PRO A N 1
ATOM 562 C CA . PRO A 1 72 ? 11.341 5.157 -20.232 1.00 87.81 72 PRO A CA 1
ATOM 563 C C . PRO A 1 72 ? 9.886 4.756 -20.523 1.00 87.81 72 PRO A C 1
ATOM 565 O O . PRO A 1 72 ? 8.999 5.079 -19.721 1.00 87.81 72 PRO A O 1
ATOM 568 N N . ALA A 1 73 ? 9.641 4.081 -21.656 1.00 88.31 73 ALA A N 1
ATOM 569 C CA . ALA A 1 73 ? 8.342 3.508 -22.002 1.00 88.31 73 ALA A CA 1
ATOM 570 C C . ALA A 1 73 ? 7.994 2.287 -21.131 1.00 88.31 73 ALA A C 1
ATOM 572 O O . ALA A 1 73 ? 6.820 2.016 -20.896 1.00 88.31 73 ALA A O 1
ATOM 573 N N . GLU A 1 74 ? 8.997 1.582 -20.596 1.00 90.19 74 GLU A N 1
ATOM 574 C CA . GLU A 1 74 ? 8.807 0.556 -19.573 1.00 90.19 74 GLU A CA 1
ATOM 575 C C . GLU A 1 74 ? 8.794 1.214 -18.192 1.00 90.19 74 GLU A C 1
ATOM 577 O O . GLU A 1 74 ? 9.815 1.685 -17.690 1.00 90.19 74 GLU A O 1
ATOM 582 N N . ARG A 1 75 ? 7.624 1.245 -17.553 1.00 95.06 75 ARG A N 1
ATOM 583 C CA . ARG A 1 75 ? 7.480 1.801 -16.207 1.00 95.06 75 ARG A CA 1
ATOM 584 C C . ARG A 1 75 ? 6.456 1.060 -15.367 1.00 95.06 75 ARG A C 1
ATOM 586 O O . ARG A 1 75 ? 5.480 0.513 -15.882 1.00 95.06 75 ARG A O 1
ATOM 593 N N . LEU A 1 76 ? 6.673 1.087 -14.062 1.00 96.88 76 LEU A N 1
ATOM 594 C CA . LEU A 1 76 ? 5.667 0.760 -13.065 1.00 96.88 76 LEU A CA 1
ATOM 595 C C . LEU A 1 76 ? 4.828 2.014 -12.822 1.00 96.88 76 LEU A C 1
ATOM 597 O O . LEU A 1 76 ? 5.369 3.091 -12.571 1.00 96.88 76 LEU A O 1
ATOM 601 N N . GLN A 1 77 ? 3.506 1.897 -12.920 1.00 96.69 77 GLN A N 1
ATOM 602 C CA . GLN A 1 77 ? 2.617 3.016 -12.622 1.00 96.69 77 GLN A CA 1
ATOM 603 C C . GLN A 1 77 ? 2.791 3.436 -11.162 1.00 96.69 77 GLN A C 1
ATOM 605 O O . GLN A 1 77 ? 2.738 2.592 -10.273 1.00 96.69 77 GLN A O 1
ATOM 610 N N . ARG A 1 78 ? 2.973 4.736 -10.915 1.00 97.31 78 ARG A N 1
ATOM 611 C CA . ARG A 1 78 ? 3.011 5.304 -9.566 1.00 97.31 78 ARG A CA 1
ATOM 612 C C . ARG A 1 78 ? 1.612 5.714 -9.124 1.00 97.31 78 ARG A C 1
ATOM 614 O O . ARG A 1 78 ? 0.882 6.349 -9.883 1.00 97.31 78 ARG A O 1
ATOM 621 N N . PHE A 1 79 ? 1.277 5.396 -7.884 1.00 97.44 79 PHE A N 1
ATOM 622 C CA . PHE A 1 79 ? 0.005 5.728 -7.258 1.00 97.44 79 PHE A CA 1
ATOM 623 C C . PHE A 1 79 ? 0.180 6.850 -6.229 1.00 97.44 79 PHE A C 1
ATOM 625 O O . PHE A 1 79 ? 1.250 7.028 -5.640 1.00 97.44 79 PHE A O 1
ATOM 632 N N . SER A 1 80 ? -0.884 7.628 -6.032 1.00 95.56 80 SER A N 1
ATOM 633 C CA . SER A 1 80 ? -0.948 8.649 -4.985 1.00 95.56 80 SER A CA 1
ATOM 634 C C . SER A 1 80 ? -1.140 8.003 -3.615 1.00 95.56 80 SER A C 1
ATOM 636 O O . SER A 1 80 ? -1.824 6.990 -3.489 1.00 95.56 80 SER A O 1
ATOM 638 N N . ILE A 1 81 ? -0.564 8.619 -2.587 1.00 93.44 81 ILE A N 1
ATOM 639 C CA . ILE A 1 81 ? -0.666 8.181 -1.195 1.00 93.44 81 ILE A CA 1
ATOM 640 C C . ILE A 1 81 ? -0.935 9.391 -0.295 1.00 93.44 81 ILE A C 1
ATOM 642 O O . ILE A 1 81 ? -0.416 10.478 -0.546 1.00 93.44 81 ILE A O 1
ATOM 646 N N . TRP A 1 82 ? -1.746 9.197 0.747 1.00 94.75 82 TRP A N 1
ATOM 647 C CA . TRP A 1 82 ? -2.097 10.220 1.739 1.00 94.75 82 TRP A CA 1
ATOM 648 C C . TRP A 1 82 ? -1.894 9.659 3.149 1.00 94.75 82 TRP A C 1
ATOM 650 O O . TRP A 1 82 ? -2.831 9.120 3.741 1.00 94.75 82 TRP A O 1
ATOM 660 N N . ILE A 1 83 ? -0.673 9.740 3.678 1.00 93.00 83 ILE A N 1
ATOM 661 C CA . ILE A 1 83 ? -0.307 9.082 4.942 1.00 93.00 83 ILE A CA 1
ATOM 662 C C . ILE A 1 83 ? -0.994 9.771 6.124 1.00 93.00 83 ILE A C 1
ATOM 664 O O . ILE A 1 83 ? -1.700 9.124 6.893 1.00 93.00 83 ILE A O 1
ATOM 668 N N . GLU A 1 84 ? -0.868 11.090 6.224 1.00 93.94 84 GLU A N 1
ATOM 669 C CA . GLU A 1 84 ? -1.325 11.890 7.364 1.00 93.94 84 GLU A CA 1
ATOM 670 C C . GLU A 1 84 ? -2.848 11.840 7.486 1.00 93.94 84 GLU A C 1
ATOM 672 O O . GLU A 1 84 ? -3.400 11.586 8.558 1.00 93.94 84 GLU A O 1
ATOM 677 N N . LYS A 1 85 ? -3.545 12.011 6.356 1.00 96.75 85 LYS A N 1
ATOM 678 C CA . LYS A 1 85 ? -5.008 11.930 6.311 1.00 96.75 85 LYS A CA 1
ATOM 679 C C . LYS A 1 85 ? -5.500 10.545 6.733 1.00 96.75 85 LYS A C 1
ATOM 681 O O . LYS A 1 85 ? -6.441 10.457 7.520 1.00 96.75 85 LYS A O 1
ATOM 686 N N . SER A 1 86 ? -4.867 9.482 6.234 1.00 95.94 86 SER A N 1
ATOM 687 C CA . SER A 1 86 ? -5.258 8.105 6.559 1.00 95.94 86 SER A CA 1
ATOM 688 C C . SER A 1 86 ? -4.978 7.775 8.027 1.00 95.94 86 SER A C 1
ATOM 690 O O . SER A 1 86 ? -5.823 7.177 8.688 1.00 95.94 86 SER A O 1
ATOM 692 N N . ALA A 1 87 ? -3.845 8.229 8.572 1.00 96.75 87 ALA A N 1
ATOM 693 C CA . ALA A 1 87 ? -3.517 8.075 9.987 1.00 96.75 87 ALA A CA 1
ATOM 694 C C . ALA A 1 87 ? -4.542 8.783 10.887 1.00 96.75 87 ALA A C 1
ATOM 696 O O . ALA A 1 87 ? -5.029 8.194 11.853 1.00 96.75 87 ALA A O 1
ATOM 697 N N . GLN A 1 88 ? -4.947 10.008 10.535 1.00 98.06 88 GLN A N 1
ATOM 698 C CA . GLN A 1 88 ? -5.978 10.732 11.279 1.00 98.06 88 GLN A CA 1
ATOM 699 C C . GLN A 1 88 ? -7.338 10.025 11.221 1.00 98.06 88 GLN A C 1
ATOM 701 O O . GLN A 1 88 ? -8.037 9.945 12.232 1.00 98.06 88 GLN A O 1
ATOM 706 N N . GLN A 1 89 ? -7.726 9.508 10.053 1.00 98.19 89 GLN A N 1
ATOM 707 C CA . GLN A 1 89 ? -8.968 8.748 9.894 1.00 98.19 89 GLN A CA 1
ATOM 708 C C . GLN A 1 89 ? -8.962 7.476 10.745 1.00 98.19 89 GLN A C 1
ATOM 710 O O . GLN A 1 89 ? -9.941 7.211 11.440 1.00 98.19 89 GLN A O 1
ATOM 715 N N . LEU A 1 90 ? -7.851 6.737 10.744 1.00 97.88 90 LEU A N 1
ATOM 716 C CA .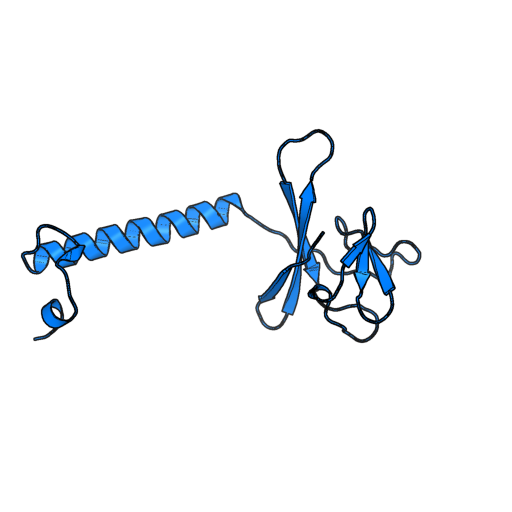 LEU A 1 90 ? -7.685 5.530 11.547 1.00 97.88 90 LEU A CA 1
ATOM 717 C C . LEU A 1 90 ? -7.749 5.833 13.050 1.00 97.88 90 LEU A C 1
ATOM 719 O O . LEU A 1 90 ? -8.467 5.164 13.790 1.00 97.88 90 LEU A O 1
ATOM 723 N N . ASN A 1 91 ? -7.061 6.887 13.494 1.00 98.19 91 ASN A N 1
ATOM 724 C CA . ASN A 1 91 ? -7.111 7.339 14.882 1.00 98.19 91 ASN A CA 1
ATOM 725 C C . ASN A 1 91 ? -8.537 7.729 15.306 1.00 98.19 91 ASN A C 1
ATOM 727 O O . ASN A 1 91 ? -9.009 7.329 16.368 1.00 98.19 91 ASN A O 1
ATOM 731 N N . ASN A 1 92 ? -9.253 8.468 14.454 1.00 98.19 92 ASN A N 1
ATOM 732 C CA . ASN A 1 92 ? -10.641 8.841 14.712 1.00 98.19 92 ASN A CA 1
ATOM 733 C C . ASN A 1 92 ? -11.551 7.613 14.805 1.00 98.19 92 ASN A C 1
ATOM 735 O O . ASN A 1 92 ? -12.382 7.553 15.708 1.00 98.19 92 ASN A O 1
ATOM 739 N N . PHE A 1 93 ? -11.383 6.641 13.904 1.00 98.25 93 PHE A N 1
ATOM 740 C CA . PHE A 1 93 ? -12.149 5.398 13.917 1.00 98.25 93 PHE A CA 1
ATOM 741 C C . PHE A 1 93 ? -11.975 4.651 15.242 1.00 98.25 93 PHE A C 1
ATOM 743 O O . PHE A 1 93 ? -12.972 4.318 15.884 1.00 98.25 93 PHE A O 1
ATOM 750 N N . PHE A 1 94 ? -10.734 4.441 15.690 1.00 98.12 94 PHE A N 1
ATOM 751 C CA . PHE A 1 94 ? -10.481 3.734 16.945 1.00 98.12 94 PHE A CA 1
ATOM 752 C C . PHE A 1 94 ? -11.001 4.500 18.156 1.00 98.12 94 PHE A C 1
ATOM 754 O O . PHE A 1 94 ? -11.729 3.921 18.959 1.00 98.12 94 PHE A O 1
ATOM 761 N N . ARG A 1 95 ? -10.710 5.803 18.253 1.00 98.06 95 ARG A N 1
ATOM 762 C CA . ARG A 1 95 ? -11.169 6.642 19.367 1.00 98.06 95 ARG A CA 1
ATOM 763 C C . ARG A 1 95 ? -12.694 6.620 19.498 1.00 98.06 95 ARG A C 1
ATOM 765 O O . ARG A 1 95 ? -13.211 6.316 20.569 1.00 98.06 95 ARG A O 1
ATOM 772 N N . VAL A 1 96 ? -13.417 6.880 18.408 1.00 98.00 96 VAL A N 1
ATOM 773 C CA . VAL A 1 96 ? -14.890 6.909 18.429 1.00 98.00 96 VAL A CA 1
ATOM 774 C C . VAL A 1 96 ? -15.466 5.527 18.730 1.00 98.00 96 VAL A C 1
ATOM 776 O O . VAL A 1 96 ? -16.418 5.419 19.500 1.00 98.00 96 VAL A O 1
ATOM 779 N N . SER A 1 97 ? -14.869 4.463 18.185 1.00 97.12 97 SER A N 1
ATOM 780 C CA . SER A 1 97 ? -15.293 3.094 18.496 1.00 97.12 97 SER A CA 1
ATOM 781 C C . SER A 1 97 ? -15.140 2.794 19.990 1.00 97.12 97 SER A C 1
ATOM 783 O O . SER A 1 97 ? -16.065 2.266 20.604 1.00 97.12 97 SER A O 1
ATOM 785 N N . THR A 1 98 ? -14.018 3.184 20.606 1.00 96.00 98 THR A N 1
ATOM 786 C CA . THR A 1 98 ? -13.808 3.016 22.055 1.00 96.00 98 THR A CA 1
ATOM 787 C C . THR A 1 98 ? -14.757 3.860 22.903 1.00 96.00 98 THR A C 1
ATOM 789 O O . THR A 1 98 ? -15.286 3.357 23.890 1.00 96.00 98 THR A O 1
ATOM 792 N N . GLU A 1 99 ? -15.041 5.101 22.501 1.00 96.25 99 GLU A N 1
ATOM 793 C CA . GLU A 1 99 ? -15.985 5.983 23.201 1.00 96.25 99 GLU A CA 1
ATOM 794 C C . GLU A 1 99 ? -17.408 5.411 23.176 1.00 96.25 99 GLU A C 1
ATOM 796 O O . GLU A 1 99 ? -18.094 5.400 24.200 1.00 96.25 99 GLU A O 1
ATOM 801 N N . LEU A 1 100 ? -17.845 4.880 22.030 1.00 96.00 100 LEU A N 1
ATOM 802 C CA . LEU A 1 100 ? -19.156 4.246 21.905 1.00 96.00 100 LEU A CA 1
ATOM 803 C C . LEU A 1 100 ? -19.253 2.978 22.762 1.00 96.00 100 LEU A C 1
ATOM 805 O O . LEU A 1 100 ? -20.242 2.791 23.470 1.00 96.00 100 LEU A O 1
ATOM 809 N N . MET A 1 101 ? -18.218 2.134 22.755 1.00 95.31 101 MET A N 1
ATOM 810 C CA . MET A 1 101 ? -18.183 0.936 23.598 1.00 95.31 101 MET A CA 1
ATOM 811 C C . M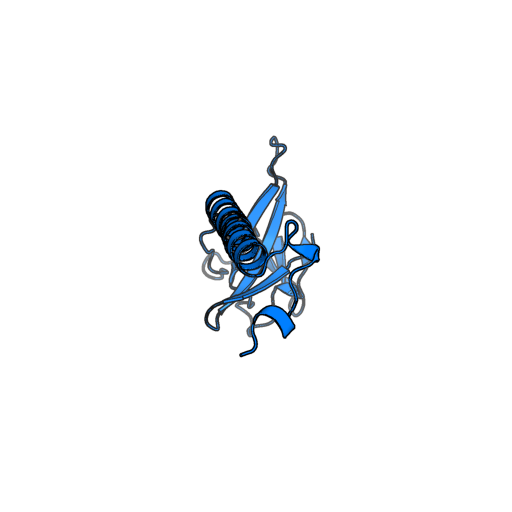ET A 1 101 ? -18.216 1.283 25.096 1.00 95.31 101 MET A C 1
ATOM 813 O O . MET A 1 101 ? -18.904 0.615 25.860 1.00 95.31 101 MET A O 1
ATOM 817 N N . GLN A 1 102 ? -17.568 2.370 25.527 1.00 95.88 102 GLN A N 1
ATOM 818 C CA . GLN A 1 102 ? -17.651 2.859 26.913 1.00 95.88 102 GLN A CA 1
ATOM 819 C C . GLN A 1 102 ? -19.050 3.362 27.300 1.00 95.88 102 GLN A C 1
ATOM 821 O O . GLN A 1 102 ? -19.426 3.323 28.472 1.00 95.88 102 GLN A O 1
ATOM 826 N N . VAL A 1 103 ? -19.833 3.883 26.351 1.00 95.88 103 VAL A N 1
ATOM 827 C CA . VAL A 1 103 ? -21.244 4.223 26.602 1.00 95.88 103 VAL A CA 1
ATOM 828 C C . VAL A 1 103 ? -22.063 2.952 26.818 1.00 95.88 103 VAL A C 1
ATOM 830 O O . VAL A 1 103 ? -22.848 2.909 27.761 1.00 95.88 103 VAL A O 1
ATOM 833 N N . MET A 1 104 ? -21.836 1.915 26.008 1.00 95.12 104 MET A N 1
ATOM 834 C CA . MET A 1 104 ? -22.514 0.623 26.165 1.00 95.12 104 MET A CA 1
ATOM 835 C C . MET A 1 104 ? -22.165 -0.042 27.498 1.00 95.12 104 MET A C 1
ATOM 837 O O . MET A 1 104 ? -23.069 -0.404 28.242 1.00 95.12 104 MET A O 1
ATOM 841 N N . ALA A 1 105 ? -20.879 -0.084 27.861 1.00 96.56 105 ALA A N 1
ATOM 842 C CA . ALA A 1 105 ? -20.426 -0.596 29.154 1.00 96.56 105 ALA A CA 1
ATOM 843 C C . ALA A 1 105 ? -21.168 0.074 30.325 1.00 96.56 105 ALA A C 1
ATOM 845 O O . ALA A 1 105 ? -21.721 -0.604 31.188 1.00 96.56 105 ALA A O 1
ATOM 846 N N . ARG A 1 106 ? -21.273 1.410 30.302 1.00 96.06 106 ARG A N 1
ATOM 847 C CA . ARG A 1 106 ? -22.003 2.175 31.326 1.00 96.06 106 ARG A CA 1
ATOM 848 C C . ARG A 1 106 ? -23.501 1.899 31.338 1.00 96.06 106 ARG A C 1
ATOM 850 O O . ARG A 1 106 ? -24.085 1.849 32.416 1.00 96.06 106 ARG A O 1
ATOM 857 N N . ALA A 1 107 ? -24.124 1.709 30.176 1.00 94.62 107 ALA A N 1
ATOM 858 C CA . ALA A 1 107 ? -25.539 1.345 30.089 1.00 94.62 107 ALA A CA 1
ATOM 859 C C . ALA A 1 107 ? -25.821 -0.039 30.701 1.00 94.62 107 ALA A C 1
ATOM 861 O O . ALA A 1 107 ? -26.881 -0.234 31.290 1.00 94.62 107 ALA A O 1
ATOM 862 N N . CYS A 1 108 ? -24.850 -0.953 30.636 1.00 93.88 108 CYS A N 1
ATOM 863 C CA . CYS A 1 108 ? -24.895 -2.266 31.285 1.00 93.88 108 CYS A CA 1
ATOM 864 C C . CYS A 1 108 ? -24.450 -2.239 32.764 1.00 93.88 108 CYS A C 1
ATOM 866 O O . CYS A 1 108 ? -24.382 -3.281 33.407 1.00 93.88 108 CYS A O 1
ATOM 868 N N . GLY A 1 109 ? -24.183 -1.056 33.336 1.00 95.19 109 GLY A N 1
ATOM 869 C CA . GLY A 1 109 ? -23.831 -0.886 34.751 1.00 95.19 109 GLY A CA 1
ATOM 870 C C . GLY A 1 109 ? -22.335 -0.969 35.067 1.00 95.19 109 GLY A C 1
ATOM 871 O O . GLY A 1 109 ? -21.964 -0.942 36.241 1.00 95.19 109 GLY A O 1
ATOM 872 N N . HIS A 1 110 ? -21.471 -1.023 34.053 1.00 96.44 110 HIS A N 1
ATOM 873 C CA . HIS A 1 110 ? -20.019 -1.067 34.227 1.00 96.44 110 HIS A CA 1
ATOM 874 C C . HIS A 1 110 ? -19.400 0.334 34.239 1.00 96.44 110 HIS A C 1
ATOM 876 O O . HIS A 1 110 ? -19.716 1.192 33.418 1.00 96.44 110 HIS A O 1
ATOM 882 N N . ASP A 1 111 ? -18.465 0.568 35.153 1.00 94.75 111 ASP A N 1
ATOM 883 C CA . ASP A 1 111 ? -17.675 1.804 35.271 1.00 94.75 111 ASP A CA 1
ATOM 884 C C . ASP A 1 111 ? -16.378 1.781 34.440 1.00 94.75 111 ASP A C 1
ATOM 886 O O . ASP A 1 111 ? -15.728 2.815 34.289 1.00 94.75 111 ASP A O 1
ATOM 890 N N . ASP A 1 112 ? -16.021 0.624 33.878 1.00 95.19 112 ASP A N 1
ATOM 891 C CA . ASP A 1 112 ? -14.837 0.418 33.048 1.00 95.19 112 ASP A CA 1
ATOM 892 C C . ASP A 1 112 ? -15.153 -0.473 31.841 1.00 95.19 112 ASP A C 1
ATOM 894 O O . ASP A 1 112 ? -15.894 -1.453 31.946 1.00 95.19 112 ASP A O 1
ATOM 898 N N . LEU A 1 113 ? -14.560 -0.149 30.687 1.00 94.50 113 LEU A N 1
ATOM 899 C CA . LEU A 1 113 ? -14.784 -0.903 29.452 1.00 94.50 113 LEU A CA 1
ATOM 900 C C . LEU A 1 113 ? -14.280 -2.350 29.555 1.00 94.50 113 LEU A C 1
ATOM 902 O O . LEU A 1 113 ? -14.866 -3.232 28.941 1.00 94.50 113 LEU A O 1
ATOM 906 N N . GLY A 1 114 ? -13.231 -2.617 30.335 1.00 96.12 114 GLY A N 1
ATOM 907 C CA . GLY A 1 114 ? -12.689 -3.962 30.521 1.00 96.12 114 GLY A CA 1
ATOM 908 C C . GLY A 1 114 ? -13.621 -4.914 31.276 1.00 96.12 114 GLY A C 1
ATOM 909 O O . GLY A 1 114 ? -13.371 -6.118 31.277 1.00 96.12 114 GLY A O 1
ATOM 910 N N . LYS A 1 115 ? -14.687 -4.398 31.902 1.00 94.88 115 LYS A N 1
ATOM 911 C CA . LYS A 1 115 ? -15.737 -5.202 32.547 1.00 94.88 115 LYS A CA 1
ATOM 912 C C . LYS A 1 115 ? -16.877 -5.575 31.595 1.00 94.88 115 LYS A C 1
ATOM 914 O O . LYS A 1 115 ? -17.628 -6.489 31.911 1.00 94.88 115 LYS A O 1
ATOM 919 N N . PHE A 1 116 ? -16.983 -4.897 30.450 1.00 95.00 116 PHE A N 1
ATOM 920 C CA . PHE A 1 116 ? -17.996 -5.177 29.438 1.00 95.00 116 PHE A CA 1
ATOM 921 C C . PHE A 1 116 ? -17.667 -6.476 28.696 1.00 95.00 116 PHE A C 1
ATOM 923 O O . PHE A 1 116 ? -16.559 -6.642 28.177 1.00 95.00 116 PHE A O 1
ATOM 930 N N . CYS A 1 117 ? -18.622 -7.395 28.628 1.00 92.69 117 CYS A N 1
ATOM 931 C CA . CYS A 1 117 ? -18.463 -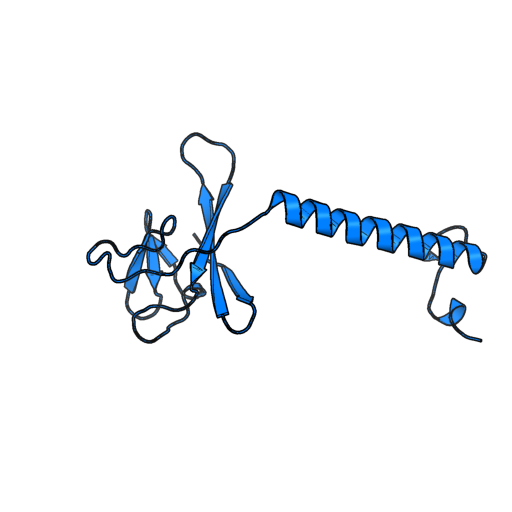8.694 27.991 1.00 92.69 117 CYS A CA 1
ATOM 932 C C . CYS A 1 117 ? -19.661 -9.047 27.100 1.00 92.69 117 CYS A C 1
ATOM 934 O O . CYS A 1 117 ? -20.639 -8.315 26.991 1.00 92.69 117 CYS A O 1
ATOM 936 N N . ILE A 1 118 ? -19.568 -10.184 26.408 1.00 92.44 118 ILE A N 1
ATOM 937 C CA . ILE A 1 118 ? -20.614 -10.622 25.476 1.00 92.44 118 ILE A CA 1
ATOM 938 C C . ILE A 1 118 ? -21.953 -10.903 26.175 1.00 92.44 118 ILE A C 1
ATOM 940 O O . ILE A 1 118 ? -23.001 -10.715 25.561 1.00 92.44 118 ILE A O 1
ATOM 944 N N . ASP A 1 119 ? -21.925 -11.299 27.450 1.00 92.00 119 ASP A N 1
ATOM 945 C CA . ASP A 1 119 ? -23.133 -11.615 28.218 1.00 92.00 119 ASP A CA 1
ATOM 946 C C . ASP A 1 119 ? -24.000 -10.362 28.440 1.00 92.00 119 ASP A C 1
ATOM 948 O O . ASP A 1 119 ? -25.225 -10.464 28.488 1.00 92.00 119 ASP A O 1
ATOM 952 N N . ASP A 1 120 ? -23.388 -9.169 28.445 1.00 92.00 120 ASP A N 1
ATOM 953 C CA . ASP A 1 120 ? -24.076 -7.875 28.553 1.00 92.00 120 ASP A CA 1
ATOM 954 C C . ASP A 1 120 ? -24.935 -7.519 27.321 1.00 92.00 120 ASP A C 1
ATOM 956 O O . ASP A 1 120 ? -25.704 -6.558 27.357 1.00 92.00 120 ASP A O 1
ATOM 960 N N . LEU A 1 121 ? -24.789 -8.256 26.213 1.00 87.56 121 LEU A N 1
ATOM 961 C CA . LEU A 1 121 ? -25.502 -8.040 24.946 1.00 87.56 121 LEU A CA 1
ATOM 962 C C . LEU A 1 121 ? -26.621 -9.060 24.701 1.00 87.56 121 LEU A C 1
ATOM 964 O O . LEU A 1 121 ? -27.221 -9.072 23.623 1.00 87.56 121 LEU A O 1
ATOM 968 N N . THR A 1 122 ? -26.890 -9.928 25.674 1.00 80.44 122 THR A N 1
ATOM 969 C CA . THR A 1 122 ? -27.926 -10.957 25.572 1.00 80.44 122 THR A CA 1
ATOM 970 C C . THR A 1 122 ? -29.199 -10.517 26.296 1.00 80.44 122 THR A C 1
ATOM 972 O O . THR A 1 122 ? -29.144 -9.872 27.341 1.00 80.44 122 THR A O 1
ATOM 975 N N . THR A 1 123 ? -30.353 -10.823 25.703 1.00 63.69 123 THR A N 1
ATOM 976 C CA . THR A 1 123 ? -31.682 -10.710 26.330 1.00 63.69 123 THR A CA 1
ATOM 977 C C . THR A 1 123 ? -32.150 -12.064 26.817 1.00 63.69 123 THR A C 1
ATOM 979 O O . THR A 1 123 ? -31.982 -13.019 26.021 1.00 63.69 123 THR A O 1
#

Sequence (123 aa):
MKPACALVADVDLVIIRWPRKGQDEEQVSVLFGRCQHRGALMDDGHGDGDNLICGLHNRDYDYRTGVRSYNPAERLQRFSIWIEKSAQQLNNFFRVSTELMQVMARACGHDDLGKFCIDDLTT

Radius of gyration: 22.01 Å; chains: 1; bounding box: 53×29×57 Å